Protein 5DZO (pdb70)

Sequence (107 aa):
MVKVGGEAGPSVTLPCHYSGAVTSMCWNRGSCSLFTCQNNGIVWTNGTHVTYRKDTRYKLLGDLSRRDVSLTIENNTAVSDSGVYCCRVEHRGWFNDMKITVSLEIVPP

InterPro domains:
  IPR003006 Immunoglobulin/major histocompatibility complex, conserved site [PS00290] (103-109)
  IPR003599 Immunoglobulin domain subtype [SM00409] (21-121)
  IPR007110 Immunoglobulin-like domain [PS50835] (3-121)
  IPR013106 Immunoglobulin V-set domain [PF07686] (24-110)
  IPR013783 Immunoglobulin-like fold [G3DSA:2.60.40.10] (21-127)
  IPR036179 Immunoglobulin-like domain superfamily [SSF48726] (27-124)
  IPR052331 T-cell immunoglobulin and mucin domain-containing protein [PTHR47009] (1-210)

Foldseek 3Di:
DAEWEDAAAAKTKAWDFDDDAQAKKWKALADDDQDHRPRTAWIDGRQDIPGGNDPQWDQPDHSRRRTRIIMGHRGDQVSFDKMWIWTDDDDSHDIDIDIYGYGHHYD

Organism: Homo sapiens (NCBI:txid9606)

Nearest PDB structures (foldseek):
  5dzo-assembly1_A  TM=1.009E+00  e=2.991E-22  Homo sapiens
  5f70-assembly1_A  TM=9.094E-01  e=2.340E-18  Homo sapiens
  2or8-assembly2_B  TM=9.554E-01  e=3.026E-13  Mus musculus
  3bib-assembly1_X  TM=9.353E-01  e=1.206E-11  Mus musculus
  3kaa-assembly1_A  TM=9.382E-01  e=5.943E-11  Mus musculus

Secondary structure (DSSP, 8-state):
-EEEEEESSS-EEE--B--SS---EEEEES---SSTTTTEEEEE-SSSEEEESSTTEE--S-GGGTB-PEEESS--GGG-EEEEEEE--SSSS--EEEEEEEEEE--

Radius of gyration: 13.09 Å; Cα contacts (8 Å, |Δi|>4): 281; chains: 1; bounding box: 41×27×25 Å

Solvent-accessible surface area: 6015 Å² total; per-residue (Å²): 135,44,140,37,34,34,107,22,31,92,57,15,64,0,46,2,103,14,86,49,87,64,35,32,0,0,0,12,101,25,72,31,68,105,128,60,8,130,96,14,3,1,84,10,78,4,75,115,37,81,141,89,134,42,112,49,3,83,22,118,29,64,17,73,184,86,34,2,10,0,9,0,51,105,6,40,66,86,1,43,33,53,1,2,0,11,0,47,72,240,39,215,177,86,26,48,88,47,42,0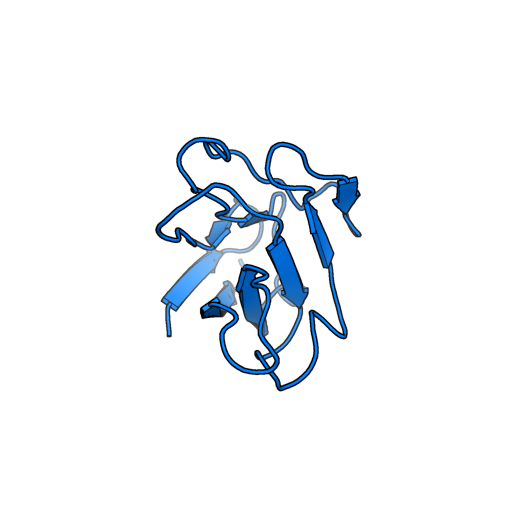,27,3,106,3,59,96,130

B-factor: mean 18.15, std 11.78, range [7.14, 86.39]

Structure (mmCIF, N/CA/C/O backbone):
data_5DZO
#
_entry.id   5DZO
#
_cell.length_a   50.739
_cell.length_b   50.739
_cell.length_c   84.162
_cell.angle_alpha   90.00
_cell.angle_beta   90.00
_cell.angle_gamma   90.00
#
_symmetry.space_group_name_H-M   'P 43 21 2'
#
loop_
_entity.id
_entity.type
_entity.pdbx_description
1 polymer 'Hepatitis A virus cellular receptor 1'
2 non-polymer 'NITRATE ION'
3 non-polymer 'SODIUM ION'
4 water water
#
loop_
_atom_site.group_PDB
_atom_site.id
_atom_site.type_symbol
_atom_site.label_atom_id
_atom_site.label_alt_id
_atom_site.label_comp_id
_atom_site.label_asym_id
_atom_site.label_entity_id
_atom_site.label_seq_id
_atom_site.pdbx_PDB_ins_code
_atom_site.Cartn_x
_atom_site.Cartn_y
_atom_site.Cartn_z
_atom_site.occupancy
_atom_site.B_iso_or_equiv
_atom_site.auth_seq_id
_atom_site.auth_comp_id
_atom_site.auth_asym_id
_atom_site.auth_atom_id
_atom_site.pdbx_PDB_model_num
ATOM 1 N N . MET A 1 1 ? 21.066 -7.106 20.066 1.00 13.75 4 MET A N 1
ATOM 2 C CA . MET A 1 1 ? 19.951 -6.842 19.194 1.00 12.35 4 MET A CA 1
ATOM 3 C C . MET A 1 1 ? 19.273 -5.553 19.581 1.00 10.93 4 MET A C 1
ATOM 4 O O . MET A 1 1 ? 19.065 -5.317 20.800 1.00 11.87 4 MET A O 1
ATOM 9 N N . VAL A 1 2 ? 18.895 -4.731 18.630 1.00 10.03 5 VAL A N 1
ATOM 10 C CA . VAL A 1 2 ? 18.116 -3.513 18.877 1.00 9.79 5 VAL A CA 1
ATOM 11 C C . VAL A 1 2 ? 16.658 -3.900 18.877 1.00 9.30 5 VAL A C 1
ATOM 12 O O . VAL A 1 2 ? 16.239 -4.766 18.089 1.00 10.81 5 VAL 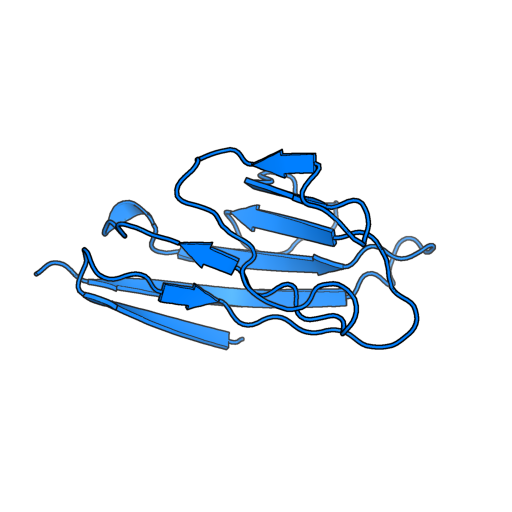A O 1
ATOM 16 N N . LYS A 1 3 ? 15.860 -3.356 19.797 1.00 9.15 6 LYS A N 1
ATOM 17 C CA . LYS A 1 3 ? 14.412 -3.628 19.862 1.00 9.99 6 LYS A CA 1
ATOM 18 C C . LYS A 1 3 ? 13.644 -2.339 19.660 1.00 9.38 6 LYS A C 1
ATOM 19 O O . LYS A 1 3 ? 13.777 -1.404 20.472 1.00 10.88 6 LYS A O 1
ATOM 25 N N . VAL A 1 4 ? 12.819 -2.254 18.621 1.00 8.54 7 VAL A N 1
ATOM 26 C CA . VAL A 1 4 ? 11.979 -1.059 18.445 1.00 10.05 7 VAL A CA 1
ATOM 27 C C . VAL A 1 4 ? 10.565 -1.494 18.057 1.00 9.29 7 VAL A C 1
ATOM 28 O O . VAL A 1 4 ? 10.316 -2.677 17.785 1.00 9.41 7 VAL A O 1
ATOM 32 N N . GLY A 1 5 ? 9.653 -0.566 18.070 1.00 9.97 8 GLY A N 1
ATOM 33 C CA . GLY A 1 5 ? 8.271 -0.884 17.727 1.00 11.06 8 GLY A CA 1
ATOM 34 C C . GLY A 1 5 ? 7.293 0.186 18.152 1.00 12.22 8 GLY A C 1
ATOM 35 O O . GLY A 1 5 ? 7.662 1.255 18.461 1.00 12.74 8 GLY A O 1
ATOM 36 N N . GLY A 1 6 ? 6.023 -0.161 18.158 1.00 12.35 9 GLY A N 1
ATOM 37 C CA . GLY A 1 6 ? 4.955 0.758 18.510 1.00 14.46 9 GLY A CA 1
ATOM 38 C C . GLY A 1 6 ? 3.632 0.183 17.993 1.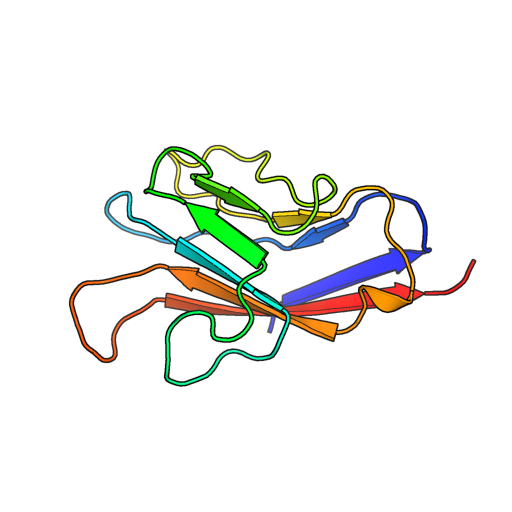00 12.49 9 GLY A C 1
ATOM 39 O O . GLY A 1 6 ? 3.570 -0.881 17.520 1.00 14.17 9 GLY A O 1
ATOM 40 N N . GLU A 1 7 ? 2.573 0.955 18.109 1.00 14.72 10 GLU A N 1
ATOM 41 C CA . GLU A 1 7 ? 1.267 0.576 17.602 1.00 14.68 10 GLU A CA 1
ATOM 42 C C . GLU A 1 7 ? 1.254 0.826 16.111 1.00 15.44 10 GLU A C 1
ATOM 43 O O . GLU A 1 7 ? 1.906 1.697 15.637 1.00 16.61 10 GLU A O 1
ATOM 49 N N . ALA A 1 8 ? 0.480 0.044 15.394 1.00 14.33 11 ALA A N 1
ATOM 50 C CA . ALA A 1 8 ? 0.401 0.224 13.953 1.00 15.65 11 ALA A CA 1
ATOM 51 C C . ALA A 1 8 ? -0.089 1.595 13.556 1.00 15.58 11 ALA A C 1
ATOM 52 O O . ALA A 1 8 ? -1.046 2.073 14.103 1.00 17.34 11 ALA A O 1
ATOM 54 N N . GLY A 1 9 ? 0.582 2.187 12.590 1.00 15.77 12 GLY A N 1
ATOM 55 C CA . GLY A 1 9 ? 0.203 3.476 12.061 1.00 15.96 12 GLY A CA 1
ATOM 56 C C . GLY A 1 9 ? 1.375 4.435 12.089 1.00 14.92 12 GLY A C 1
ATOM 57 O O . GLY A 1 9 ? 2.034 4.703 11.065 1.00 15.28 12 GLY A O 1
ATOM 58 N N . PRO A 1 10 ? 1.708 4.934 13.284 1.00 14.02 13 PRO A N 1
ATOM 59 C CA . PRO A 1 10 ? 2.816 5.885 13.430 1.00 16.20 13 PRO A CA 1
ATOM 60 C C . PRO A 1 10 ? 4.135 5.283 12.943 1.00 12.32 13 PRO A C 1
ATOM 61 O O . PRO A 1 10 ? 4.381 4.068 13.041 1.00 13.54 13 PRO A O 1
ATOM 65 N N . SER A 1 11 ? 4.994 6.153 12.458 1.00 13.01 14 SER A N 1
ATOM 66 C CA . SER A 1 11 ? 6.261 5.723 11.913 1.00 12.70 14 SER A CA 1
ATOM 67 C C . SER A 1 11 ? 7.141 5.201 13.040 1.00 12.95 14 SER A C 1
ATOM 68 O O . SER A 1 11 ? 7.008 5.583 14.233 1.00 13.19 14 SER A O 1
ATOM 71 N N . VAL A 1 12 ? 8.053 4.301 12.668 1.00 11.12 15 VAL A N 1
ATOM 72 C CA . VAL A 1 12 ? 9.059 3.774 13.613 1.00 11.00 15 VAL A CA 1
ATOM 73 C C . VAL A 1 12 ? 10.408 3.893 12.970 1.00 10.87 15 VAL A C 1
ATOM 74 O O . VAL A 1 12 ? 10.520 3.687 11.732 1.00 12.90 15 VAL A O 1
ATOM 78 N N . THR A 1 13 ? 11.452 4.172 13.715 1.00 10.35 16 THR A N 1
ATOM 79 C CA . THR A 1 13 ? 12.803 4.231 13.221 1.00 10.35 16 THR A CA 1
ATOM 80 C C . THR A 1 13 ? 13.635 3.093 13.797 1.00 9.92 16 THR A C 1
ATOM 81 O O . THR A 1 13 ? 13.628 2.837 15.016 1.00 11.13 16 THR A O 1
ATOM 85 N N . LEU A 1 14 ? 14.336 2.405 12.932 1.00 9.07 17 LEU A N 1
ATOM 86 C CA . LEU A 1 14 ? 15.233 1.306 13.257 1.00 8.96 17 LEU A CA 1
ATOM 87 C C . LEU A 1 14 ? 16.626 1.892 13.259 1.00 9.51 17 LEU A C 1
ATOM 88 O O . LEU A 1 14 ? 17.172 2.212 12.193 1.00 9.23 17 LEU A O 1
ATOM 93 N N . PRO A 1 15 ? 17.235 2.100 14.432 1.00 8.91 18 PRO A N 1
ATOM 94 C CA . PRO A 1 15 ? 18.490 2.865 14.470 1.00 9.73 18 PRO A CA 1
ATOM 95 C C . PRO A 1 15 ? 19.668 2.065 13.944 1.00 9.74 18 PRO A C 1
ATOM 96 O O . PRO A 1 15 ? 19.824 0.871 14.260 1.00 10.71 18 PRO A O 1
ATOM 100 N N . CYS A 1 16 ? 20.537 2.722 13.188 1.00 9.24 19 CYS A N 1
ATOM 101 C CA . CYS A 1 16 ? 21.743 2.062 12.711 1.00 8.98 19 CYS A CA 1
ATOM 102 C C . CYS A 1 16 ? 22.791 3.116 12.375 1.00 8.81 19 CYS A C 1
ATOM 103 O O . CYS A 1 16 ? 22.540 4.002 11.542 1.00 9.74 19 CYS A O 1
ATOM 106 N N . HIS A 1 17 ? 23.953 3.007 12.963 1.00 9.24 20 HIS A N 1
ATOM 107 C CA . HIS A 1 17 ? 25.077 3.922 12.740 1.00 10.06 20 HIS A CA 1
ATOM 108 C C . HIS A 1 17 ? 26.346 3.108 12.614 1.00 11.00 20 HIS A C 1
ATOM 109 O O . HIS A 1 17 ? 26.424 2.020 13.188 1.00 15.07 20 HIS A O 1
ATOM 116 N N . TYR A 1 18 ? 27.334 3.604 11.901 1.00 12.69 21 TYR A N 1
ATOM 117 C CA . TYR A 1 18 ? 28.562 2.831 11.741 1.00 14.26 21 TYR A CA 1
ATOM 118 C C . TYR A 1 18 ? 29.746 3.741 11.903 1.00 14.35 21 TYR A C 1
ATOM 119 O O . TYR A 1 18 ? 29.588 4.939 12.098 1.00 16.28 21 TYR A O 1
ATOM 128 N N . SER A 1 19 ? 30.932 3.165 11.825 1.00 18.34 22 SER A N 1
ATOM 129 C CA . SER A 1 19 ? 32.133 3.970 12.011 1.00 28.01 22 SER A CA 1
ATOM 130 C C . SER A 1 19 ? 33.028 3.949 10.783 1.00 18.46 22 SER A C 1
ATOM 131 O O . SER A 1 19 ? 32.880 3.119 9.886 1.00 19.86 22 SER A O 1
ATOM 134 N N . GLY A 1 20 ? 33.961 4.890 10.736 1.00 19.50 23 GLY A N 1
ATOM 135 C CA . GLY A 1 20 ? 34.914 4.911 9.644 1.00 20.68 23 GLY A CA 1
ATOM 136 C C . GLY A 1 20 ? 34.449 5.736 8.461 1.00 21.80 23 GLY A C 1
ATOM 137 O O . GLY A 1 20 ? 33.621 6.654 8.576 1.00 22.74 23 GLY A O 1
ATOM 138 N N . ALA A 1 21 ? 35.012 5.426 7.308 1.00 18.58 24 ALA A N 1
ATOM 139 C CA . ALA A 1 21 ? 34.695 6.176 6.117 1.00 18.06 24 ALA A CA 1
ATOM 140 C C . ALA A 1 21 ? 33.289 5.869 5.654 1.00 18.02 24 ALA A C 1
ATOM 141 O O . ALA A 1 21 ? 32.767 4.769 5.869 1.00 19.24 24 ALA A O 1
ATOM 143 N N . VAL A 1 22 ? 32.674 6.865 5.038 1.00 18.02 25 VAL A N 1
ATOM 144 C CA . VAL A 1 22 ? 31.353 6.668 4.443 1.00 17.83 25 VAL A CA 1
ATOM 145 C C . VAL A 1 22 ? 31.407 5.522 3.425 1.00 17.49 25 VAL A C 1
ATOM 146 O O . VAL A 1 22 ? 32.337 5.421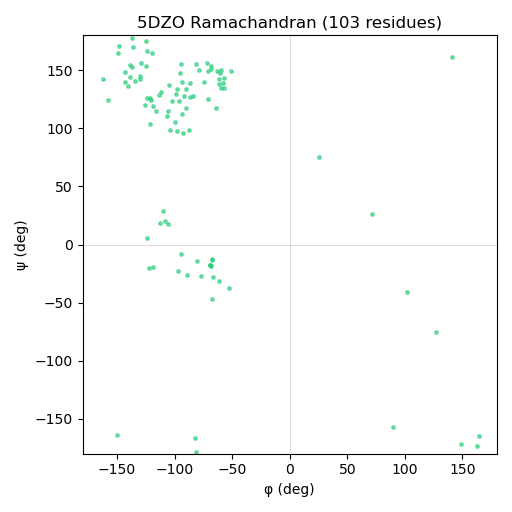 2.639 1.00 16.32 25 VAL A O 1
ATOM 150 N N . THR A 1 23 ? 30.424 4.631 3.479 1.00 13.80 26 THR A N 1
ATOM 151 C CA . THR A 1 23 ? 30.388 3.489 2.566 1.00 13.93 26 THR A CA 1
ATOM 152 C C . THR A 1 23 ? 28.932 3.110 2.274 1.00 11.19 26 THR A C 1
ATOM 153 O O . THR A 1 23 ? 28.000 3.601 2.944 1.00 13.09 26 THR A O 1
ATOM 157 N N . SER A 1 24 ? 28.730 2.218 1.319 1.00 10.96 27 SER A N 1
ATOM 158 C CA . SER A 1 24 ? 27.413 1.736 0.962 1.00 10.28 27 SER A CA 1
ATOM 159 C C . SER A 1 24 ? 26.821 0.816 2.012 1.00 10.54 27 SER A C 1
ATOM 160 O O . SER A 1 24 ? 27.551 0.147 2.762 1.00 10.45 27 SER A O 1
ATOM 163 N N . MET A 1 25 ? 25.507 0.720 2.030 1.00 9.01 28 MET A N 1
ATOM 164 C CA . MET A 1 25 ? 24.842 -0.176 2.958 1.00 9.29 28 MET A CA 1
ATOM 165 C C . MET A 1 25 ? 23.541 -0.673 2.322 1.00 8.39 28 MET A C 1
ATOM 166 O O . MET A 1 25 ? 23.048 -0.110 1.327 1.00 8.78 28 MET A O 1
ATOM 171 N N . CYS A 1 26 ? 22.976 -1.733 2.895 1.00 8.23 29 CYS A N 1
ATOM 172 C CA . CYS A 1 26 ? 21.611 -2.112 2.575 1.00 8.05 29 CYS A CA 1
ATOM 173 C C . CYS A 1 26 ? 20.879 -2.536 3.832 1.00 7.84 29 CYS A C 1
ATOM 174 O O . CYS A 1 26 ? 21.518 -2.952 4.830 1.00 7.98 29 CYS A O 1
ATOM 177 N N . TRP A 1 27 ? 19.557 -2.392 3.807 1.00 7.71 30 TRP A N 1
ATOM 178 C CA . TRP A 1 27 ? 18.660 -2.966 4.809 1.00 7.60 30 TRP A CA 1
ATOM 179 C C . TRP A 1 27 ? 18.091 -4.262 4.256 1.00 7.81 30 TRP A C 1
ATOM 180 O O . TRP A 1 27 ? 17.592 -4.296 3.125 1.00 8.82 30 TRP A O 1
ATOM 191 N N . ASN A 1 28 ? 18.114 -5.293 5.092 1.00 7.89 31 ASN A N 1
ATOM 192 C CA . ASN A 1 28 ? 17.488 -6.572 4.802 1.00 8.26 31 ASN A CA 1
ATOM 193 C C . ASN A 1 28 ? 16.194 -6.717 5.596 1.00 8.20 31 ASN A C 1
ATOM 194 O O . ASN A 1 28 ? 16.170 -6.419 6.809 1.00 8.79 31 ASN A O 1
ATOM 199 N N . ARG A 1 29 ? 15.145 -7.215 4.959 1.00 8.51 32 ARG A N 1
ATOM 200 C CA . ARG A 1 29 ? 13.946 -7.622 5.683 1.00 9.86 32 ARG A CA 1
ATOM 201 C C . ARG A 1 29 ? 14.102 -9.092 5.982 1.00 9.73 32 ARG A C 1
ATOM 202 O O . ARG A 1 29 ? 13.878 -9.953 5.116 1.00 13.12 32 ARG A O 1
ATOM 210 N N . GLY A 1 30 ? 14.587 -9.389 7.182 1.00 10.67 33 GLY A N 1
ATOM 211 C CA . GLY A 1 30 ? 14.984 -10.715 7.609 1.00 11.17 33 GLY A CA 1
ATOM 212 C C . GLY A 1 30 ? 16.239 -10.618 8.446 1.00 10.37 33 GLY A C 1
ATOM 213 O O . GLY A 1 30 ? 16.926 -9.608 8.439 1.00 11.15 33 GLY A O 1
ATOM 214 N N . SER A 1 31 ? 16.495 -11.673 9.208 1.00 11.64 34 SER A N 1
ATOM 215 C CA . SER A 1 31 ? 17.734 -11.799 9.986 1.00 13.18 34 SER A CA 1
ATOM 216 C C . SER A 1 31 ? 18.985 -11.552 9.153 1.00 12.28 34 SER A C 1
ATOM 217 O O . SER A 1 31 ? 19.030 -11.855 7.947 1.00 14.14 34 SER A O 1
ATOM 220 N N . CYS A 1 32 ? 20.017 -11.042 9.796 1.00 10.87 35 CYS A N 1
ATOM 221 C CA . CYS A 1 32 ? 21.328 -10.969 9.187 1.00 12.00 35 CYS A CA 1
ATOM 222 C C . CYS A 1 32 ? 21.820 -12.358 8.828 1.00 12.39 35 CYS A C 1
ATOM 223 O O . CYS A 1 32 ? 21.510 -13.319 9.559 1.00 14.70 35 CYS A O 1
ATOM 226 N N . SER A 1 33 ? 22.592 -12.484 7.743 1.00 13.06 36 SER A N 1
ATOM 227 C CA . SER A 1 33 ? 23.148 -13.786 7.403 1.00 15.24 36 SER A CA 1
ATOM 228 C C . SER A 1 33 ? 24.471 -13.599 6.690 1.00 12.90 36 SER A C 1
ATOM 229 O O . SER A 1 33 ? 25.067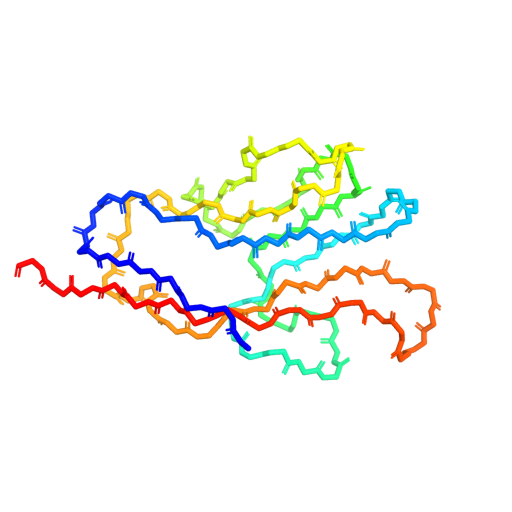 -12.536 6.741 1.00 12.84 36 SER A O 1
ATOM 232 N N . LEU A 1 34 ? 24.944 -14.639 6.032 1.00 13.54 37 LEU A N 1
ATOM 233 C CA . LEU A 1 34 ? 26.273 -14.597 5.448 1.00 12.12 37 LEU A CA 1
ATOM 234 C C . LEU A 1 34 ? 26.372 -13.608 4.289 1.00 13.10 37 LEU A C 1
ATOM 235 O O . LEU A 1 34 ? 27.303 -12.820 4.190 1.00 13.39 37 LEU A O 1
ATOM 240 N N . PHE A 1 35 ? 25.396 -13.671 3.392 1.00 11.60 38 PHE A N 1
ATOM 241 C CA . PHE A 1 35 ? 25.432 -12.906 2.147 1.00 10.70 38 PHE A CA 1
ATOM 242 C C . PHE A 1 35 ? 24.697 -11.578 2.264 1.00 11.51 38 PHE A C 1
ATOM 243 O O . PHE A 1 35 ? 23.810 -11.406 3.110 1.00 12.67 38 PHE A O 1
ATOM 251 N N . THR A 1 36 ? 25.062 -10.621 1.446 1.00 9.81 39 THR A N 1
ATOM 252 C CA . THR A 1 36 ? 24.543 -9.261 1.461 1.00 11.07 39 THR A CA 1
ATOM 253 C C . THR A 1 36 ? 23.068 -9.202 1.148 1.00 10.08 39 THR A C 1
ATOM 254 O O . THR A 1 36 ? 22.649 -9.542 0.045 1.00 13.66 39 THR A O 1
ATOM 258 N N . CYS A 1 37 ? 22.267 -8.725 2.103 1.00 10.02 40 CYS A N 1
ATOM 259 C CA . CYS A 1 37 ? 20.838 -8.465 1.991 1.00 9.48 40 CYS A CA 1
ATOM 260 C C . CYS A 1 37 ? 20.125 -9.296 0.938 1.00 10.77 40 CYS A C 1
ATOM 261 O O . CYS A 1 37 ? 19.685 -8.789 -0.099 1.00 11.17 40 CYS A O 1
ATOM 264 N N . GLN A 1 38 ? 19.917 -10.581 1.270 1.00 11.44 41 GLN A N 1
ATOM 265 C CA . GLN A 1 38 ? 19.261 -11.492 0.340 1.00 13.57 41 GLN A CA 1
ATOM 266 C C . GLN A 1 38 ? 17.822 -11.104 0.115 1.00 13.19 41 GLN A C 1
ATOM 267 O O . GLN A 1 38 ? 17.283 -11.413 -0.970 1.00 15.54 41 GLN A O 1
ATOM 273 N N . ASN A 1 39 ? 17.180 -10.462 1.096 1.00 11.91 42 ASN A N 1
ATOM 274 C CA A ASN A 1 39 ? 15.839 -9.893 0.944 0.42 12.32 42 ASN A CA 1
ATOM 275 C CA B ASN A 1 39 ? 15.838 -9.892 0.910 0.58 12.37 42 ASN A CA 1
ATOM 276 C C . ASN A 1 39 ? 15.884 -8.388 1.158 1.00 10.28 42 ASN A C 1
ATOM 277 O O . ASN A 1 39 ? 15.203 -7.823 2.029 1.00 10.69 42 ASN A O 1
ATOM 286 N N . GLY A 1 40 ? 16.737 -7.736 0.400 1.00 11.51 43 GLY A N 1
ATOM 287 C CA . GLY A 1 40 ? 16.989 -6.338 0.547 1.00 10.75 43 GLY A CA 1
ATOM 288 C C . GLY A 1 40 ? 15.773 -5.466 0.326 1.00 10.03 43 GLY A C 1
ATOM 289 O O . GLY A 1 40 ? 14.969 -5.708 -0.591 1.00 12.43 43 GLY A O 1
ATOM 290 N N . ILE A 1 41 ? 15.652 -4.430 1.091 1.00 9.14 44 ILE A N 1
ATOM 291 C CA . ILE A 1 41 ? 14.556 -3.466 0.905 1.00 9.26 44 ILE A CA 1
ATOM 292 C C . ILE A 1 41 ? 15.045 -2.054 0.668 1.00 8.29 44 ILE A C 1
ATOM 293 O O . ILE A 1 41 ? 14.233 -1.215 0.187 1.00 9.40 44 ILE A O 1
ATOM 298 N N . VAL A 1 42 ? 16.288 -1.719 1.036 1.00 7.64 45 VAL A N 1
ATOM 299 C CA . VAL A 1 42 ? 16.853 -0.391 0.774 1.00 8.14 45 VAL A CA 1
ATOM 300 C C . VAL A 1 42 ? 18.311 -0.570 0.441 1.00 8.60 45 VAL A C 1
ATOM 301 O O . VAL A 1 42 ? 18.979 -1.390 1.122 1.00 8.59 45 VAL A O 1
ATOM 305 N N . TRP A 1 43 ? 18.817 0.164 -0.531 1.00 8.64 46 TRP A N 1
ATOM 306 C CA . TRP A 1 43 ? 20.222 0.142 -0.909 1.00 9.24 46 TRP A CA 1
ATOM 307 C C . TRP A 1 43 ? 20.704 1.572 -0.975 1.00 9.48 46 TRP A C 1
ATOM 308 O O . TRP A 1 43 ? 19.971 2.444 -1.442 1.00 9.89 46 TRP A O 1
ATOM 319 N N . THR A 1 44 ? 21.938 1.817 -0.546 1.00 9.46 47 THR A N 1
ATOM 320 C CA . THR A 1 44 ? 22.560 3.137 -0.718 1.00 9.21 47 THR A CA 1
ATOM 321 C C . THR A 1 44 ? 23.862 3.017 -1.468 1.00 10.61 47 THR A C 1
ATOM 322 O O . THR A 1 44 ? 24.422 1.911 -1.609 1.00 10.70 47 THR A O 1
ATOM 326 N N . ASN A 1 45 ? 24.372 4.154 -1.934 1.00 11.90 48 ASN A N 1
ATOM 327 C CA . ASN A 1 45 ? 25.730 4.232 -2.484 1.00 12.49 48 ASN A CA 1
ATOM 328 C C . ASN A 1 45 ? 26.664 4.987 -1.534 1.00 14.44 48 ASN A C 1
ATOM 329 O O . ASN A 1 45 ? 27.710 5.443 -1.943 1.00 17.11 48 ASN A O 1
ATOM 334 N N . GLY A 1 46 ? 26.270 5.070 -0.257 1.00 14.04 49 GLY A N 1
ATOM 335 C CA . GLY A 1 46 ? 27.035 5.847 0.711 1.00 15.90 49 GLY A CA 1
ATOM 336 C C . GLY A 1 46 ? 26.448 7.201 1.022 1.00 18.72 49 GLY A C 1
ATOM 337 O O . GLY A 1 46 ? 26.514 7.676 2.162 1.00 20.99 49 GLY A O 1
ATOM 338 N N . THR A 1 47 ? 25.950 7.896 0.012 1.00 18.66 50 THR A N 1
ATOM 339 C CA . THR A 1 47 ? 25.466 9.269 0.238 1.00 19.43 50 THR A CA 1
ATOM 340 C C . THR A 1 47 ? 23.984 9.386 -0.094 1.00 19.07 50 THR A C 1
ATOM 341 O O . THR A 1 47 ? 23.322 10.320 0.358 1.00 23.77 50 THR A O 1
ATOM 345 N N . HIS A 1 48 ? 23.467 8.439 -0.877 1.00 17.15 51 HIS A N 1
ATOM 346 C CA . HIS A 1 48 ? 22.081 8.490 -1.363 1.00 19.00 51 HIS A CA 1
ATOM 347 C C . HIS A 1 48 ? 21.463 7.125 -1.400 1.00 15.70 51 HIS A C 1
ATOM 348 O O . HIS A 1 48 ? 22.153 6.157 -1.617 1.00 14.61 51 HIS A O 1
ATOM 355 N N . VAL A 1 49 ? 20.154 7.035 -1.192 1.00 15.93 52 VAL A N 1
ATOM 356 C CA . VAL A 1 49 ? 19.401 5.814 -1.461 1.00 14.23 52 VAL A CA 1
ATOM 357 C C . VAL A 1 49 ? 19.306 5.597 -2.959 1.00 12.23 52 VAL A C 1
ATOM 358 O O . VAL A 1 49 ? 18.873 6.514 -3.682 1.00 15.61 52 VAL A O 1
ATOM 362 N N . THR A 1 50 ? 19.725 4.442 -3.440 1.00 11.26 53 THR 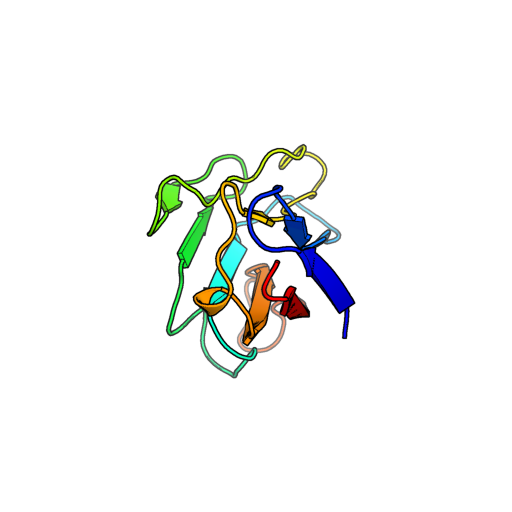A N 1
ATOM 363 C CA . THR A 1 50 ? 19.657 4.121 -4.867 1.00 11.51 53 THR A CA 1
ATOM 364 C C . THR A 1 50 ? 18.427 3.315 -5.206 1.00 13.99 53 THR A C 1
ATOM 365 O O . THR A 1 50 ? 17.969 3.380 -6.363 1.00 17.00 53 THR A O 1
ATOM 369 N N . TYR A 1 51 ? 17.834 2.612 -4.240 1.00 11.29 54 TYR A N 1
ATOM 370 C CA . TYR A 1 51 ? 16.634 1.823 -4.506 1.00 11.65 54 TYR A CA 1
ATOM 371 C C . TYR A 1 51 ? 15.921 1.499 -3.213 1.00 11.32 54 TYR A C 1
ATOM 372 O O . TYR A 1 51 ? 16.589 1.294 -2.168 1.00 12.42 54 TYR A O 1
ATOM 381 N N . ARG A 1 52 ? 14.597 1.506 -3.226 1.00 10.41 55 ARG A N 1
ATOM 382 C CA . ARG A 1 52 ? 13.827 1.066 -2.071 1.00 11.06 55 ARG A CA 1
ATOM 383 C C . ARG A 1 52 ? 12.643 0.243 -2.559 1.00 12.87 55 ARG A C 1
ATOM 384 O O . ARG A 1 52 ? 12.027 0.548 -3.607 1.00 12.82 55 ARG A O 1
ATOM 392 N N . LYS A 1 53 ? 12.261 -0.783 -1.822 1.00 9.72 56 LYS A N 1
ATOM 393 C CA . LYS A 1 53 ? 11.223 -1.680 -2.266 1.00 11.30 56 LYS A CA 1
ATOM 394 C C . LYS A 1 53 ? 9.879 -1.046 -2.075 1.00 11.59 56 LYS A C 1
ATOM 395 O O . LYS A 1 53 ? 8.909 -1.404 -2.782 1.00 14.16 56 LYS A O 1
ATOM 401 N N . ASP A 1 54 ? 9.754 -0.142 -1.114 1.00 9.98 57 ASP A N 1
ATOM 402 C CA . ASP A 1 54 ? 8.456 0.458 -0.696 1.00 10.79 57 ASP A CA 1
ATOM 403 C C . ASP A 1 54 ? 8.733 1.924 -0.426 1.00 10.36 57 ASP A C 1
ATOM 404 O O . ASP A 1 54 ? 9.724 2.213 0.261 1.00 9.88 57 ASP A O 1
ATOM 409 N N . THR A 1 55 ? 7.887 2.844 -0.866 1.00 10.28 58 THR A N 1
ATOM 410 C CA . THR A 1 55 ? 8.097 4.268 -0.596 1.00 10.44 58 THR A CA 1
ATOM 411 C C . THR A 1 55 ? 7.940 4.593 0.887 1.00 10.01 58 THR A C 1
ATOM 412 O O . THR A 1 55 ? 8.315 5.686 1.281 1.00 10.87 58 THR A O 1
ATOM 416 N N . ARG A 1 56 ? 7.392 3.660 1.680 1.00 8.85 59 ARG A N 1
ATOM 417 C CA . ARG A 1 56 ? 7.309 3.866 3.124 1.00 9.72 59 ARG A CA 1
ATOM 418 C C . ARG A 1 56 ? 8.680 3.817 3.784 1.00 8.68 59 ARG A C 1
ATOM 419 O O . ARG A 1 56 ? 8.807 4.231 4.957 1.00 9.98 59 ARG A O 1
ATOM 427 N N . TYR A 1 57 ? 9.666 3.271 3.098 1.00 8.66 60 TYR A N 1
ATOM 428 C CA . TYR A 1 57 ? 11.028 3.100 3.654 1.00 9.55 60 TYR A CA 1
ATOM 429 C C . TYR A 1 57 ? 11.855 4.314 3.357 1.00 9.25 60 TYR A C 1
ATOM 430 O O . TYR A 1 57 ? 12.103 4.615 2.181 1.00 12.27 60 TYR A O 1
ATOM 439 N N . LYS A 1 58 ? 12.314 5.030 4.372 1.00 9.18 61 LYS A N 1
ATOM 440 C CA . LYS A 1 58 ? 13.063 6.275 4.208 1.00 10.96 61 LYS A CA 1
ATOM 441 C C . LYS A 1 58 ? 14.287 6.304 5.099 1.00 11.12 61 LYS A C 1
ATOM 442 O O . LYS A 1 58 ? 14.234 5.824 6.253 1.00 11.32 61 LYS A O 1
ATOM 448 N N . LEU A 1 59 ? 15.395 6.831 4.584 1.00 9.87 62 LEU A N 1
ATOM 449 C CA . LEU A 1 59 ? 16.565 7.085 5.426 1.00 10.80 62 LEU A CA 1
ATOM 450 C C . LEU A 1 59 ? 16.600 8.578 5.678 1.00 10.80 62 LEU A C 1
ATOM 451 O O . LEU A 1 59 ? 17.016 9.344 4.788 1.00 13.45 62 LEU A O 1
ATOM 456 N N . LEU A 1 60 ? 16.107 8.973 6.824 1.00 11.11 63 LEU A N 1
ATOM 457 C CA . LEU A 1 60 ? 15.914 10.393 7.118 1.00 13.64 63 LEU A CA 1
ATOM 458 C C . LEU A 1 60 ? 17.070 11.028 7.858 1.00 13.59 63 LEU A C 1
ATOM 459 O O . LEU A 1 60 ? 17.090 12.246 8.057 1.00 16.18 63 LEU A O 1
ATOM 464 N N . GLY A 1 61 ? 18.040 10.220 8.302 1.00 12.84 64 GLY A N 1
ATOM 465 C CA . GLY A 1 61 ? 19.208 10.705 9.001 1.00 13.80 64 GLY A CA 1
ATOM 466 C C . GLY A 1 61 ? 20.284 11.238 8.096 1.00 14.69 64 GLY A C 1
ATOM 467 O O . GLY A 1 61 ? 20.140 11.259 6.863 1.00 16.65 64 GLY A O 1
ATOM 468 N N . ASP A 1 62 ? 21.373 11.663 8.698 1.00 14.78 65 ASP A N 1
ATOM 469 C CA . ASP A 1 62 ? 22.473 12.220 7.949 1.00 14.84 65 ASP A CA 1
ATOM 470 C C . ASP A 1 62 ? 23.431 11.090 7.499 1.00 12.82 65 ASP A C 1
ATOM 471 O O . ASP A 1 62 ? 24.257 10.623 8.274 1.00 14.32 65 ASP A O 1
ATOM 476 N N . LEU A 1 63 ? 23.291 10.654 6.248 1.00 14.46 66 LEU A N 1
ATOM 477 C CA . LEU A 1 63 ? 24.113 9.562 5.742 1.00 15.51 66 LEU A CA 1
ATOM 478 C C . LEU A 1 63 ? 25.604 9.906 5.763 1.00 15.27 66 LEU A C 1
ATOM 479 O O . LEU A 1 63 ? 26.449 9.024 5.934 1.00 15.28 66 LEU A O 1
ATOM 484 N N . SER A 1 64 ? 25.931 11.180 5.580 1.00 16.29 67 SER A N 1
ATOM 485 C CA . SER A 1 64 ? 27.321 11.620 5.581 1.00 17.14 67 SER A CA 1
ATOM 486 C C . SER A 1 64 ? 27.942 11.516 6.982 1.00 17.04 67 SER A C 1
ATOM 487 O O . SER A 1 64 ? 29.174 11.542 7.108 1.00 18.17 67 SER A O 1
ATOM 490 N N . ARG A 1 65 ? 27.101 11.414 8.019 1.00 14.38 68 ARG A N 1
ATOM 491 C CA . ARG A 1 65 ? 27.563 11.206 9.386 1.00 15.41 68 ARG A CA 1
ATOM 492 C C . ARG A 1 65 ? 27.283 9.762 9.795 1.00 14.30 68 ARG A C 1
ATOM 493 O O . ARG A 1 65 ? 27.274 9.447 10.994 1.00 15.14 68 ARG A O 1
ATOM 501 N N . ARG A 1 66 ? 27.040 8.887 8.823 1.00 12.53 69 ARG A N 1
ATOM 502 C CA . ARG A 1 66 ? 26.966 7.443 9.029 1.00 11.99 69 ARG A CA 1
ATOM 503 C C . ARG A 1 66 ? 25.719 7.052 9.781 1.00 10.75 69 ARG A C 1
ATOM 504 O O . ARG A 1 66 ? 25.705 6.011 10.450 1.00 12.44 69 ARG A O 1
ATOM 512 N N . ASP A 1 67 ? 24.689 7.874 9.673 1.00 10.66 70 ASP A N 1
ATOM 513 C CA . ASP A 1 67 ? 23.373 7.558 10.257 1.00 11.00 70 ASP A CA 1
ATOM 514 C C . ASP A 1 67 ? 22.492 6.976 9.159 1.00 9.93 70 ASP A C 1
ATOM 515 O O . ASP A 1 67 ? 21.913 7.716 8.375 1.00 10.76 70 ASP A O 1
ATOM 520 N N . VAL A 1 68 ? 22.410 5.639 9.105 1.00 9.61 71 VAL A N 1
ATOM 521 C CA . VAL A 1 68 ? 21.670 4.934 8.077 1.00 9.81 71 VAL A CA 1
ATOM 522 C C . VAL A 1 68 ? 20.436 4.305 8.711 1.00 9.01 71 VAL A C 1
ATOM 523 O O . VAL A 1 68 ? 19.890 3.312 8.198 1.00 9.71 71 VAL A O 1
ATOM 527 N N . SER A 1 69 ? 19.917 4.921 9.771 1.00 9.06 72 SER A N 1
ATOM 528 C CA . SER A 1 69 ? 18.685 4.444 10.421 1.00 9.85 72 SER A CA 1
ATOM 529 C C . SER A 1 69 ? 17.539 4.412 9.413 1.00 9.67 72 SER A C 1
ATOM 530 O O . SER A 1 69 ? 17.380 5.375 8.620 1.00 9.39 72 SER A O 1
ATOM 533 N N . LEU A 1 70 ? 16.728 3.367 9.465 1.00 8.34 73 LEU A N 1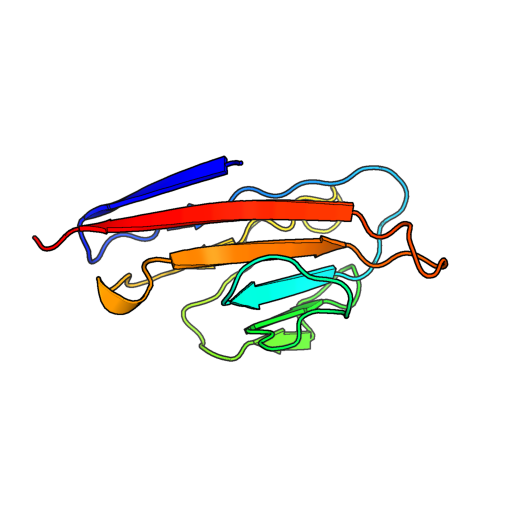
ATOM 534 C CA . LEU A 1 70 ? 15.571 3.211 8.585 1.00 8.11 73 LEU A CA 1
ATOM 535 C C . LEU A 1 70 ? 14.308 3.687 9.247 1.00 8.58 73 LEU A C 1
ATOM 536 O O . LEU A 1 70 ? 13.950 3.209 10.349 1.00 9.77 73 LEU A O 1
ATOM 541 N N . THR A 1 71 ? 13.597 4.610 8.645 1.00 8.93 74 THR A N 1
ATOM 542 C CA . THR A 1 71 ? 12.256 4.958 9.116 1.00 9.50 74 THR A CA 1
ATOM 543 C C . THR A 1 71 ? 11.212 4.246 8.262 1.00 9.25 74 THR A C 1
ATOM 544 O O . THR A 1 71 ? 11.308 4.302 6.992 1.00 10.27 74 THR A O 1
ATOM 548 N N . ILE A 1 72 ? 10.242 3.563 8.856 1.00 8.88 75 ILE A N 1
ATOM 549 C CA . ILE A 1 72 ? 9.117 3.008 8.135 1.00 9.03 75 ILE A CA 1
ATOM 550 C C . ILE A 1 72 ? 7.915 3.865 8.439 1.00 10.13 75 ILE A C 1
ATOM 551 O O . ILE A 1 72 ? 7.493 3.960 9.627 1.00 10.71 75 ILE A O 1
ATOM 556 N N . GLU A 1 73 ? 7.384 4.546 7.428 1.00 10.27 76 GLU A N 1
ATOM 557 C CA . GLU A 1 73 ? 6.164 5.338 7.557 1.00 10.88 76 GLU A CA 1
ATOM 558 C C . GLU A 1 73 ? 4.943 4.450 7.451 1.00 11.74 76 GLU A C 1
ATOM 559 O O . GLU A 1 73 ? 5.032 3.358 6.886 1.00 13.18 76 GLU A O 1
ATOM 565 N N . ASN A 1 74 ? 3.804 4.882 8.026 1.00 13.21 77 ASN A N 1
ATOM 566 C CA A ASN A 1 74 ? 2.549 4.162 7.885 0.51 13.78 77 ASN A CA 1
ATOM 567 C CA B ASN A 1 74 ? 2.543 4.180 7.881 0.49 12.15 77 ASN A CA 1
ATOM 568 C C . ASN A 1 74 ? 2.729 2.686 8.185 1.00 13.34 77 ASN A C 1
ATOM 569 O O . ASN A 1 74 ? 2.476 1.817 7.339 1.00 14.10 77 ASN A O 1
ATOM 578 N N . THR A 1 75 ? 3.164 2.405 9.413 1.00 12.25 78 THR A N 1
ATOM 579 C CA . THR A 1 75 ? 3.492 1.036 9.792 1.00 12.44 78 THR A CA 1
ATOM 580 C C . THR A 1 75 ? 2.261 0.133 9.854 1.00 13.57 78 THR A C 1
ATOM 581 O O . THR A 1 75 ? 1.152 0.585 10.170 1.00 14.97 78 THR A O 1
ATOM 585 N N . ALA A 1 76 ? 2.481 -1.153 9.590 1.00 13.31 79 ALA A N 1
ATOM 586 C CA . ALA A 1 76 ? 1.445 -2.166 9.674 1.00 13.77 79 ALA A CA 1
ATOM 587 C C . ALA A 1 76 ? 1.935 -3.320 10.517 1.00 11.64 79 ALA A C 1
ATOM 588 O O . ALA A 1 76 ? 3.147 -3.551 10.612 1.00 11.70 79 ALA A O 1
ATOM 590 N N . VAL A 1 77 ? 1.024 -4.069 11.097 1.00 12.61 80 VAL A N 1
ATOM 591 C CA . VAL A 1 77 ? 1.418 -5.223 11.890 1.00 12.95 80 VAL A CA 1
ATOM 592 C C . VAL A 1 77 ? 2.348 -6.136 11.090 1.00 13.72 80 VAL A C 1
ATOM 593 O O . VAL A 1 77 ? 3.313 -6.685 11.641 1.00 12.41 80 VAL A O 1
ATOM 597 N N . SER A 1 78 ? 2.101 -6.286 9.787 1.00 12.59 81 SER A N 1
ATOM 598 C CA . SER A 1 78 ? 2.878 -7.189 8.957 1.00 12.73 81 SER A CA 1
ATOM 599 C C . SER A 1 78 ? 4.321 -6.727 8.774 1.00 11.91 81 SER A C 1
ATOM 600 O O . SER A 1 78 ? 5.150 -7.512 8.314 1.00 13.68 81 SER A O 1
ATOM 603 N N . ASP A 1 79 ? 4.640 -5.470 9.124 1.00 10.65 82 ASP A N 1
ATOM 604 C CA . ASP A 1 79 ? 6.040 -5.041 9.130 1.00 11.54 82 ASP A CA 1
ATOM 605 C C . ASP A 1 79 ? 6.862 -5.703 10.223 1.00 9.71 82 ASP A C 1
ATOM 606 O O . ASP A 1 79 ? 8.090 -5.694 10.161 1.00 10.88 82 ASP A O 1
ATOM 611 N N . SER A 1 80 ? 6.210 -6.264 11.241 1.00 10.62 83 SER A N 1
ATOM 612 C CA . SER A 1 80 ? 6.933 -6.862 12.359 1.00 10.22 83 SER A CA 1
ATOM 613 C C . SER A 1 80 ? 7.897 -7.940 11.896 1.00 10.53 83 SER A C 1
ATOM 614 O O . SER A 1 80 ? 7.570 -8.712 10.970 1.00 11.23 83 SER A O 1
ATOM 617 N N . GLY A 1 81 ? 9.046 -8.025 12.540 1.00 10.37 84 GLY A N 1
ATOM 618 C CA . GLY A 1 81 ? 10.023 -9.059 12.217 1.00 10.58 84 GLY A CA 1
ATOM 619 C C . GLY A 1 81 ? 11.421 -8.588 12.458 1.00 9.53 84 GLY A C 1
ATOM 620 O O . GLY A 1 81 ? 11.638 -7.481 13.011 1.00 10.15 84 GLY A O 1
ATOM 621 N N . VAL A 1 82 ? 12.394 -9.386 12.042 1.00 9.45 85 VAL A N 1
ATOM 622 C CA . VAL A 1 82 ? 13.791 -9.046 12.204 1.00 9.51 85 VAL A CA 1
ATOM 623 C C . VAL A 1 82 ? 14.278 -8.362 10.930 1.00 8.79 85 VAL A C 1
ATOM 624 O O . VAL A 1 82 ? 13.904 -8.769 9.818 1.00 10.34 85 VAL A O 1
ATOM 628 N N . TYR A 1 83 ? 15.095 -7.341 11.077 1.00 8.14 86 TYR A N 1
ATOM 629 C CA . TYR A 1 83 ? 15.726 -6.592 10.009 1.00 8.30 86 TYR A CA 1
ATOM 630 C C . TYR A 1 83 ? 17.219 -6.599 10.230 1.00 8.60 86 TYR A C 1
ATOM 631 O O . TYR A 1 83 ? 17.699 -6.669 11.378 1.00 10.41 86 TYR A O 1
ATOM 640 N N . CYS A 1 84 ? 17.974 -6.463 9.166 1.00 8.45 87 CYS A N 1
ATOM 641 C CA . CYS A 1 84 ? 19.438 -6.365 9.244 1.00 8.67 87 CYS A CA 1
ATOM 642 C C . CYS A 1 84 ? 19.912 -5.075 8.625 1.00 7.14 87 CYS A C 1
ATOM 643 O O . CYS A 1 84 ? 19.588 -4.784 7.451 1.00 8.74 87 CYS A O 1
ATOM 646 N N . CYS A 1 85 ? 20.684 -4.301 9.374 1.00 7.70 88 CYS A N 1
ATOM 647 C CA . CYS A 1 85 ? 21.421 -3.171 8.834 1.00 8.37 88 CYS A CA 1
ATOM 648 C C . CYS A 1 85 ? 22.798 -3.637 8.468 1.00 7.45 88 CYS A C 1
ATOM 649 O O . CYS A 1 85 ? 23.559 -4.009 9.364 1.00 8.96 88 CYS A O 1
ATOM 652 N N . ARG A 1 86 ? 23.102 -3.665 7.165 1.00 8.56 89 ARG A N 1
ATOM 653 C CA . ARG A 1 86 ? 24.360 -4.209 6.706 1.00 9.37 89 ARG A CA 1
ATOM 654 C C . ARG A 1 86 ? 25.208 -3.157 6.034 1.00 8.29 89 ARG A C 1
ATOM 655 O O . ARG A 1 86 ? 24.823 -2.676 4.941 1.00 9.82 89 ARG A O 1
ATOM 663 N N . VAL A 1 87 ? 26.351 -2.822 6.600 1.00 10.14 90 VAL A N 1
ATOM 664 C CA . VAL A 1 87 ? 27.215 -1.814 6.068 1.00 10.83 90 VAL A CA 1
ATOM 665 C C . VAL A 1 87 ? 28.367 -2.530 5.362 1.00 12.01 90 VAL A C 1
ATOM 666 O O . VAL A 1 87 ? 29.050 -3.408 5.955 1.00 12.20 90 VAL A O 1
ATOM 670 N N . GLU A 1 88 ? 28.549 -2.231 4.086 1.00 11.98 91 GLU A N 1
ATOM 671 C CA . GLU A 1 88 ? 29.391 -2.992 3.176 1.00 12.18 91 GLU A CA 1
ATOM 672 C C . GLU A 1 88 ? 30.848 -2.581 3.280 1.00 13.41 91 GLU A C 1
ATOM 673 O O . GLU A 1 88 ? 31.199 -1.391 3.119 1.00 16.63 91 GLU A O 1
ATOM 679 N N . HIS A 1 89 ? 31.702 -3.576 3.471 1.00 12.20 92 HIS A N 1
ATOM 680 C CA . HIS A 1 89 ? 33.129 -3.377 3.508 1.00 13.34 92 HIS A CA 1
ATOM 681 C C . HIS A 1 89 ? 33.815 -4.274 2.507 1.00 13.65 92 HIS A C 1
ATOM 682 O O . HIS A 1 89 ? 33.170 -5.070 1.810 1.00 13.33 92 HIS A O 1
ATOM 689 N N . ARG A 1 90 ? 35.128 -4.108 2.387 1.00 15.38 93 ARG A N 1
ATOM 690 C CA . ARG A 1 90 ? 35.886 -4.763 1.333 1.00 15.08 93 ARG A CA 1
ATOM 691 C C . ARG A 1 90 ? 36.228 -6.213 1.616 1.00 18.23 93 ARG A C 1
ATOM 692 O O . ARG A 1 90 ? 36.627 -6.907 0.689 1.00 24.05 93 ARG A O 1
ATOM 700 N N . GLY A 1 91 ? 36.097 -6.712 2.833 1.00 20.60 94 GLY A N 1
ATOM 701 C CA . GLY A 1 91 ? 36.451 -8.135 2.950 1.00 28.07 94 GLY A CA 1
ATOM 702 C C . GLY A 1 91 ? 35.326 -9.098 2.540 1.00 21.19 94 GLY A C 1
ATOM 703 O O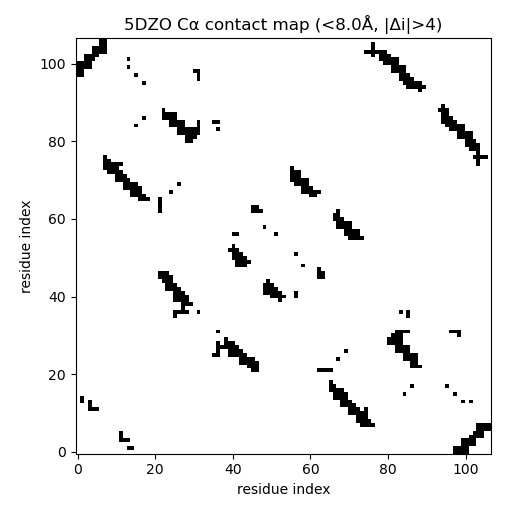 . GLY A 1 91 ? 34.339 -8.689 1.922 1.00 21.23 94 GLY A O 1
ATOM 704 N N . TRP A 1 92 ? 35.470 -10.376 2.871 1.00 15.40 95 TRP A N 1
ATOM 705 C CA . TRP A 1 92 ? 34.348 -11.315 2.834 1.00 16.10 95 TRP A CA 1
ATOM 706 C C . TRP A 1 92 ? 33.602 -11.339 4.164 1.00 17.75 95 TRP A C 1
ATOM 707 O O . TRP A 1 92 ? 32.387 -11.596 4.209 1.00 21.42 95 TRP A O 1
ATOM 718 N N . PHE A 1 93 ? 34.288 -11.014 5.251 1.00 13.25 96 PHE A N 1
ATOM 719 C CA . PHE A 1 93 ? 33.742 -11.307 6.567 1.00 13.66 96 PHE A CA 1
ATOM 720 C C . PHE A 1 93 ? 33.630 -10.125 7.447 1.00 15.47 96 PHE A C 1
ATOM 721 O O . PHE A 1 93 ? 33.265 -10.286 8.634 1.00 19.20 96 PHE A O 1
ATOM 729 N N . ASN A 1 94 ? 33.922 -8.928 6.922 1.00 15.18 97 ASN A N 1
ATOM 730 C CA . ASN A 1 94 ? 34.041 -7.780 7.798 1.00 16.03 97 ASN A CA 1
ATOM 731 C C . ASN A 1 94 ? 32.970 -6.713 7.635 1.00 13.78 97 ASN A C 1
ATOM 732 O O . ASN A 1 94 ? 33.129 -5.600 8.116 1.00 14.70 97 ASN A O 1
ATOM 737 N N . ASP A 1 95 ? 31.867 -7.057 7.026 1.00 12.99 98 ASP A N 1
ATOM 738 C CA . ASP A 1 95 ? 30.736 -6.123 6.993 1.00 11.92 98 ASP A CA 1
ATOM 739 C C . ASP A 1 95 ? 30.227 -5.857 8.408 1.00 12.12 98 ASP A C 1
ATOM 740 O O . ASP A 1 95 ? 30.294 -6.738 9.307 1.00 15.62 98 ASP A O 1
ATOM 745 N N . MET A 1 96 ? 29.704 -4.668 8.660 1.00 12.23 99 MET A N 1
ATOM 746 C CA . MET A 1 96 ? 29.057 -4.400 9.942 1.00 12.35 99 MET A CA 1
ATOM 747 C C . MET A 1 96 ? 27.630 -4.814 9.846 1.00 11.72 99 MET A C 1
ATOM 748 O O . MET A 1 96 ? 26.936 -4.389 8.895 1.00 14.73 99 MET A O 1
ATOM 753 N N . LYS A 1 97 ? 27.133 -5.635 10.738 1.00 11.59 100 LYS A N 1
ATOM 754 C CA . LYS A 1 97 ? 25.760 -6.128 10.713 1.00 11.93 100 LYS A CA 1
ATOM 755 C C . LYS A 1 97 ? 25.084 -5.836 12.039 1.00 11.12 100 LYS A C 1
ATOM 756 O O . LYS A 1 97 ? 25.571 -6.325 13.074 1.00 15.84 100 LYS A O 1
ATOM 762 N N . ILE A 1 98 ? 24.004 -5.086 12.046 1.00 10.11 101 ILE A N 1
ATOM 763 C CA . ILE A 1 98 ? 23.188 -4.857 13.234 1.00 10.27 101 ILE A CA 1
ATOM 764 C C . ILE A 1 98 ? 21.842 -5.490 13.030 1.00 9.45 101 ILE A C 1
ATOM 765 O O . ILE A 1 98 ? 21.191 -5.274 12.004 1.00 10.21 101 ILE A O 1
ATOM 770 N N . THR A 1 99 ? 21.420 -6.293 13.989 1.00 11.09 102 THR A N 1
ATOM 771 C CA . THR A 1 99 ? 20.127 -6.955 13.997 1.00 11.34 102 THR A CA 1
ATOM 772 C C . THR A 1 99 ? 19.119 -6.077 14.739 1.00 9.77 102 THR A C 1
ATOM 773 O O . THR A 1 99 ? 19.351 -5.665 15.886 1.00 10.41 102 THR A O 1
ATOM 777 N N . VAL A 1 100 ? 17.983 -5.814 14.102 1.00 9.69 103 VAL A N 1
ATOM 778 C CA . VAL A 1 100 ? 16.923 -5.029 14.714 1.00 9.20 103 VAL A CA 1
ATOM 779 C C . VAL A 1 100 ? 15.633 -5.814 14.720 1.00 9.64 103 VAL A C 1
ATOM 780 O O . VAL A 1 100 ? 15.170 -6.253 13.630 1.00 10.91 103 VAL A O 1
ATOM 784 N N . SER A 1 101 ? 15.019 -5.961 15.868 1.00 9.55 104 SER A N 1
ATOM 785 C CA . SER A 1 101 ? 13.692 -6.511 15.992 1.00 9.83 104 SER A CA 1
ATOM 786 C C . SER A 1 101 ? 12.685 -5.384 15.901 1.00 9.90 104 SER A C 1
ATOM 787 O O . SER A 1 101 ? 12.835 -4.319 16.578 1.00 12.68 104 SER A O 1
ATOM 790 N N . LEU A 1 102 ? 11.628 -5.555 15.119 1.00 9.10 105 LEU A N 1
ATOM 791 C CA . LEU A 1 102 ? 10.563 -4.575 14.985 1.00 8.65 105 LEU A CA 1
ATOM 792 C C . LEU A 1 102 ? 9.237 -5.189 15.391 1.00 9.58 105 LEU A C 1
ATOM 793 O O . LEU A 1 102 ? 8.831 -6.235 14.803 1.00 9.73 105 LEU A O 1
ATOM 798 N N . GLU A 1 103 ? 8.550 -4.553 16.350 1.00 9.43 106 GLU A N 1
ATOM 799 C CA . GLU A 1 103 ? 7.306 -5.062 16.897 1.00 10.18 106 GLU A CA 1
ATOM 800 C C . GLU A 1 103 ? 6.219 -4.032 16.677 1.00 10.91 106 GLU A C 1
ATOM 801 O O . GLU A 1 103 ? 6.178 -3.023 17.375 1.00 11.67 106 GLU A O 1
ATOM 807 N N . ILE A 1 104 ? 5.344 -4.255 15.693 1.00 10.97 107 ILE A N 1
ATOM 808 C CA . ILE A 1 104 ? 4.219 -3.365 15.397 1.00 11.63 107 ILE A CA 1
ATOM 809 C C . ILE A 1 104 ? 2.940 -4.026 15.865 1.00 12.73 107 ILE A C 1
ATOM 810 O O . ILE A 1 104 ? 2.473 -5.030 15.308 1.00 13.39 107 ILE A O 1
ATOM 815 N N . VAL A 1 105 ? 2.350 -3.472 16.918 1.00 13.11 108 VAL A N 1
ATOM 816 C CA . VAL A 1 105 ? 1.228 -4.159 17.577 1.00 14.16 108 VAL A CA 1
ATOM 817 C C . VAL A 1 105 ? -0.104 -3.655 17.056 1.00 15.42 108 VAL A C 1
ATOM 818 O O . VAL A 1 105 ? -0.227 -2.463 16.727 1.00 16.95 108 VAL A O 1
ATOM 822 N N . PRO A 1 106 ? -1.117 -4.531 17.003 1.00 17.91 109 PRO A N 1
ATOM 823 C CA . PRO A 1 106 ? -2.442 -4.097 16.547 1.00 28.50 109 PRO A CA 1
ATOM 824 C C . PRO A 1 106 ? -3.031 -3.012 17.445 1.00 33.69 109 PRO A C 1
ATOM 825 O O . PRO A 1 106 ? -2.908 -3.129 18.665 1.00 55.37 109 PRO A O 1
ATOM 829 N N . PRO A 1 107 ? -3.669 -1.981 16.856 1.00 35.19 110 PRO A N 1
ATOM 830 C CA . PRO A 1 107 ? -4.366 -0.918 17.596 1.00 64.67 110 PRO A CA 1
ATOM 831 C C . PRO A 1 107 ? -5.637 -1.406 18.293 1.00 49.43 110 PRO A C 1
ATOM 832 O O . PRO A 1 107 ? -5.926 -2.605 18.269 1.00 63.05 110 PRO A O 1
#

GO terms:
  GO:0001618 virus receptor activity (F, IDA)
  GO:0031514 motile cilium (C, IDA)
  GO:0001786 phosphatidylserine binding (F, IDA)
  GO:0043277 apoptotic cell clearance (P, IDA)
  GO:0005886 plasma membrane (C, EXP)
  GO:0000421 autophagosome membrane (C, TAS)
  GO:0005886 plasma membrane (C, TAS)
  GO:0010008 endosome membrane (C, TAS)
  GO:0005515 protein binding (F, IPI)

CATH classification: 2.60.40.10